Protein AF-A0A2V8QUV4-F1 (afdb_monomer_lite)

Sequence (146 aa):
MHGSGVVELKKNAITYSHISLTKQSLATAAELLAARDRCLASIYRLHGPPPMWGRPTGFRTLLRIVLEQQVSLVSARSMFERLRSNIDPFEPRKFIECGETHLRSLGMTRQKAHYAIQVAQAFANGDLKSIGRLNDETAHAALRQI

Foldseek 3Di:
DDDDDDDPPPPPPPPPDDDDDDQVVQLVVLVVVLVVDVVSVVVCVVPNGDDDPDDDDDLLVVLLVLLPPPDDNVRSVVLSVLCVVVFPPPALVRLLVCALVNSVVSPDDSVSSVVSNVSSVCVVVPLRVCLVVDDPVSSVVSVVVD

Radius of gyration: 22.32 Å; chains: 1; bounding box: 79×33×44 Å

Secondary structure (DSSP, 8-state):
----------------------HHHHHHHHHHHHTT-HHHHHHHHHH-SPP-----SSHHHHHHHHHHTTS-HHHHHHHHHHHHHHSSS-SHHHHHHHHHHHHHHTT--HHHHHHHHHHHHHHHHTTTTTGGGS-HHHHHHHHTT-

Structure (mmCIF, N/CA/C/O backbone):
data_AF-A0A2V8QUV4-F1
#
_entry.id   AF-A0A2V8QUV4-F1
#
loop_
_atom_site.group_PDB
_atom_site.id
_atom_site.type_symbol
_atom_site.label_atom_id
_atom_site.label_alt_id
_atom_site.label_comp_id
_atom_site.label_asym_id
_atom_site.label_entity_id
_atom_site.label_seq_id
_atom_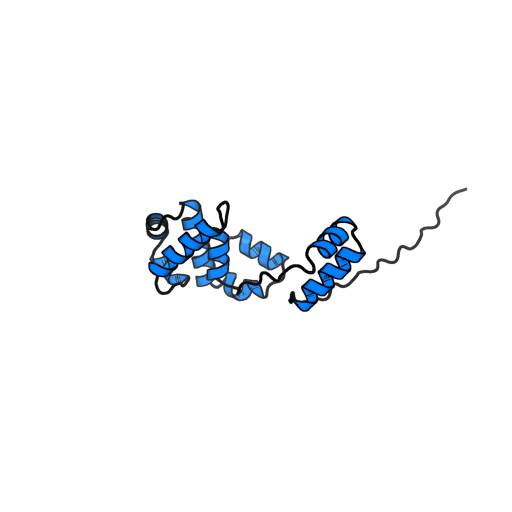site.pdbx_PDB_ins_code
_atom_site.Cartn_x
_atom_site.Cartn_y
_atom_site.Cartn_z
_atom_site.occupancy
_atom_site.B_iso_or_equiv
_atom_site.auth_seq_id
_atom_site.auth_comp_id
_atom_site.auth_asym_id
_atom_site.auth_atom_id
_atom_site.pdbx_PDB_model_num
ATOM 1 N N . MET A 1 1 ? 62.770 -21.501 -5.535 1.00 35.47 1 MET A N 1
ATOM 2 C CA . MET A 1 1 ? 61.500 -22.207 -5.272 1.00 35.47 1 MET A CA 1
ATOM 3 C C . MET A 1 1 ? 60.586 -21.268 -4.507 1.00 35.47 1 MET A C 1
ATOM 5 O O . MET A 1 1 ? 61.013 -20.838 -3.451 1.00 35.47 1 MET A O 1
ATOM 9 N N . HIS A 1 2 ? 59.391 -21.009 -5.057 1.00 26.12 2 HIS A N 1
ATOM 10 C CA . HIS A 1 2 ? 58.200 -20.393 -4.435 1.00 26.12 2 HIS A CA 1
ATOM 11 C C . HIS A 1 2 ? 58.359 -18.961 -3.862 1.00 26.12 2 HIS A C 1
ATOM 13 O O . HIS A 1 2 ? 59.245 -18.698 -3.072 1.00 26.12 2 HIS A O 1
ATOM 19 N N . GLY A 1 3 ? 57.521 -17.976 -4.179 1.00 27.22 3 GLY A N 1
ATOM 20 C CA . GLY A 1 3 ? 56.274 -18.000 -4.924 1.00 27.22 3 GLY A CA 1
ATOM 21 C C . GLY A 1 3 ? 55.607 -16.620 -4.970 1.00 27.22 3 GLY A C 1
ATOM 22 O O . GLY A 1 3 ? 56.006 -15.690 -4.278 1.00 27.22 3 GLY A O 1
ATOM 23 N N . SER A 1 4 ? 54.570 -16.577 -5.804 1.00 29.53 4 SER A N 1
ATOM 24 C CA . SER A 1 4 ? 53.382 -15.723 -5.739 1.00 29.53 4 SER A CA 1
ATOM 25 C C . SER A 1 4 ? 53.564 -14.209 -5.758 1.00 29.53 4 SER A C 1
ATOM 27 O O . SER A 1 4 ? 53.610 -13.536 -4.733 1.00 29.53 4 SER A O 1
ATOM 29 N N . GLY A 1 5 ? 53.478 -13.678 -6.980 1.00 31.36 5 GLY A N 1
ATOM 30 C CA . GLY A 1 5 ? 52.957 -12.341 -7.217 1.00 31.36 5 GLY A CA 1
ATOM 31 C C . GLY A 1 5 ? 51.527 -12.244 -6.689 1.00 31.36 5 GLY A C 1
ATOM 32 O O . GLY A 1 5 ? 50.622 -12.930 -7.164 1.00 31.36 5 GLY A O 1
ATOM 33 N N . VAL A 1 6 ? 51.336 -11.393 -5.688 1.00 32.62 6 VAL A N 1
ATOM 34 C CA . VAL A 1 6 ? 50.011 -10.982 -5.237 1.00 32.62 6 VAL A CA 1
ATOM 35 C C . VAL A 1 6 ? 49.615 -9.800 -6.108 1.00 32.62 6 VAL A C 1
ATOM 37 O O . VAL A 1 6 ? 50.133 -8.697 -5.969 1.00 32.62 6 VAL A O 1
ATOM 40 N N . VAL A 1 7 ? 48.731 -10.071 -7.065 1.00 33.28 7 VAL A N 1
ATOM 41 C CA . VAL A 1 7 ? 48.061 -9.055 -7.872 1.00 33.28 7 VAL A CA 1
ATOM 42 C C . VAL A 1 7 ? 47.218 -8.200 -6.932 1.00 33.28 7 VAL A C 1
ATOM 44 O O . VAL A 1 7 ? 46.245 -8.663 -6.337 1.00 33.28 7 VAL A O 1
ATOM 47 N N . GLU A 1 8 ? 47.622 -6.946 -6.785 1.00 26.70 8 GLU A N 1
ATOM 48 C CA . GLU A 1 8 ? 46.936 -5.929 -6.005 1.00 26.70 8 GLU A CA 1
ATOM 49 C C . GLU A 1 8 ? 45.631 -5.534 -6.714 1.00 26.70 8 GLU A C 1
ATOM 51 O O . GLU A 1 8 ? 45.582 -4.680 -7.601 1.00 26.70 8 GLU A O 1
ATOM 56 N N . LEU A 1 9 ? 44.544 -6.219 -6.354 1.00 31.67 9 LEU A N 1
ATOM 57 C CA . LEU A 1 9 ? 43.197 -5.896 -6.807 1.00 31.67 9 LEU A CA 1
ATOM 58 C C . LEU A 1 9 ? 42.732 -4.619 -6.100 1.00 31.67 9 LEU A C 1
ATOM 60 O O . LEU A 1 9 ? 42.247 -4.651 -4.966 1.00 31.67 9 LEU A O 1
ATOM 64 N N . LYS A 1 10 ? 42.872 -3.483 -6.791 1.00 29.95 10 LYS A N 1
ATOM 65 C CA . LYS A 1 10 ? 42.258 -2.210 -6.406 1.00 29.95 10 LYS A CA 1
ATOM 66 C C . LYS A 1 10 ? 40.754 -2.410 -6.201 1.00 29.95 10 LYS A C 1
ATOM 68 O O . LYS A 1 10 ? 39.991 -2.584 -7.150 1.00 29.95 10 LYS A O 1
ATOM 73 N N . LYS A 1 11 ? 40.333 -2.363 -4.936 1.00 35.47 11 LYS A N 1
ATOM 74 C CA . LYS A 1 11 ? 38.936 -2.235 -4.523 1.00 35.47 11 LYS A CA 1
ATOM 75 C C . LYS A 1 11 ? 38.425 -0.871 -4.988 1.00 35.47 11 LYS A C 1
ATOM 77 O O . LYS A 1 11 ? 38.536 0.113 -4.263 1.00 35.47 11 LYS A O 1
ATOM 82 N N . ASN A 1 12 ? 37.855 -0.805 -6.188 1.00 34.06 12 ASN A N 1
ATOM 83 C CA . ASN A 1 12 ? 36.992 0.309 -6.563 1.00 34.06 12 ASN A CA 1
ATOM 84 C C . ASN A 1 12 ? 35.696 0.186 -5.754 1.00 34.06 12 ASN A C 1
ATOM 86 O O . ASN A 1 12 ? 34.728 -0.436 -6.188 1.00 34.06 12 ASN A O 1
ATOM 90 N N . ALA A 1 13 ? 35.697 0.758 -4.552 1.00 36.66 13 ALA A N 1
ATOM 91 C CA . ALA A 1 13 ? 34.477 1.069 -3.833 1.00 36.66 13 ALA A CA 1
ATOM 92 C C . ALA A 1 13 ? 33.714 2.106 -4.667 1.00 36.66 13 ALA A C 1
ATOM 94 O O . ALA A 1 13 ? 34.042 3.291 -4.664 1.00 36.66 13 ALA A O 1
ATOM 95 N N . ILE A 1 14 ? 32.729 1.651 -5.441 1.00 39.19 14 ILE A N 1
ATOM 96 C CA . ILE A 1 14 ? 31.721 2.545 -5.999 1.00 39.19 14 ILE A CA 1
ATOM 97 C C . ILE A 1 14 ? 30.921 3.038 -4.796 1.00 39.19 14 ILE A C 1
ATOM 99 O O . ILE A 1 14 ? 30.064 2.331 -4.271 1.00 39.19 14 ILE A O 1
ATOM 103 N N . THR A 1 15 ? 31.252 4.232 -4.314 1.00 37.84 15 THR A N 1
ATOM 104 C CA . THR A 1 15 ? 30.411 4.972 -3.380 1.00 37.84 15 THR A CA 1
ATOM 105 C C . THR A 1 15 ? 29.113 5.272 -4.118 1.00 37.84 15 THR A C 1
ATOM 107 O O . THR A 1 15 ? 29.053 6.206 -4.916 1.00 37.84 15 THR A O 1
ATOM 110 N N . TYR A 1 16 ? 28.086 4.446 -3.919 1.00 48.72 16 TYR A N 1
ATOM 111 C CA . TYR A 1 16 ? 26.741 4.739 -4.401 1.00 48.72 16 TYR A CA 1
ATOM 112 C C . TYR A 1 16 ? 26.211 5.912 -3.576 1.00 48.72 16 TYR A C 1
ATOM 114 O O . TYR A 1 16 ? 25.595 5.740 -2.527 1.00 48.72 16 TYR A O 1
ATOM 122 N N . SER A 1 17 ? 26.512 7.130 -4.019 1.00 55.38 17 SER A N 1
ATOM 123 C CA . SER A 1 17 ? 25.786 8.316 -3.589 1.00 55.38 17 SER A CA 1
ATOM 124 C C . SER A 1 17 ? 24.297 8.061 -3.830 1.00 55.38 17 SER A C 1
ATOM 126 O O . SER A 1 17 ? 23.917 7.533 -4.872 1.00 55.38 17 SER A O 1
ATOM 128 N N . HIS A 1 18 ? 23.460 8.362 -2.835 1.00 61.81 18 HIS A N 1
ATOM 129 C CA . HIS A 1 18 ? 22.025 8.067 -2.842 1.00 61.81 18 HIS A CA 1
ATOM 130 C C . HIS A 1 18 ? 21.343 8.751 -4.046 1.00 61.81 18 HIS A C 1
ATOM 132 O O . HIS A 1 18 ? 20.956 9.918 -3.984 1.00 61.81 18 HIS A O 1
ATOM 138 N N . ILE A 1 19 ? 21.209 8.042 -5.171 1.00 71.94 19 ILE A N 1
ATOM 139 C CA . ILE A 1 19 ? 20.458 8.532 -6.326 1.00 71.94 19 ILE A CA 1
ATOM 140 C C . ILE A 1 19 ? 18.981 8.404 -5.972 1.00 71.94 19 ILE A C 1
ATOM 142 O O . ILE A 1 19 ? 18.469 7.305 -5.765 1.00 71.94 19 ILE A O 1
ATOM 146 N N . SER A 1 20 ? 18.282 9.534 -5.902 1.00 81.88 20 SER A N 1
ATOM 147 C CA . SER A 1 20 ? 16.832 9.527 -5.707 1.00 81.88 20 SER A CA 1
ATOM 148 C C . SER A 1 20 ? 16.145 8.855 -6.895 1.00 81.88 20 SER A C 1
ATOM 150 O O . SER A 1 20 ? 16.465 9.137 -8.056 1.00 81.88 20 SER A O 1
ATOM 152 N N . LEU A 1 21 ? 15.183 7.974 -6.617 1.00 86.88 21 LEU A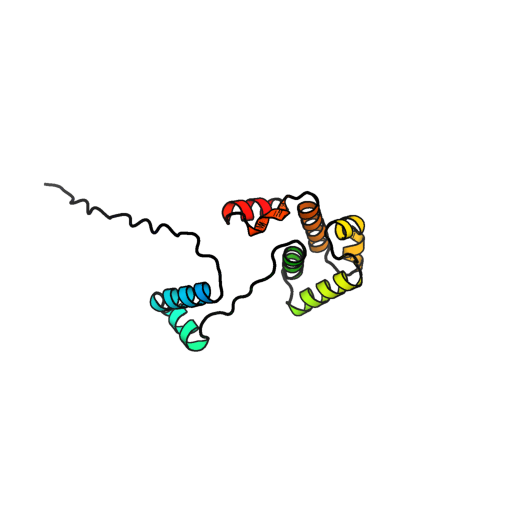 N 1
ATOM 153 C CA . LEU A 1 21 ? 14.406 7.311 -7.657 1.00 86.88 21 LEU A CA 1
ATOM 154 C C . LEU A 1 21 ? 13.424 8.309 -8.283 1.00 86.88 21 LEU A C 1
ATOM 156 O O . LEU A 1 21 ? 12.472 8.761 -7.652 1.00 86.88 21 LEU A O 1
ATOM 160 N N . THR A 1 22 ? 13.661 8.643 -9.543 1.00 90.75 22 THR A N 1
ATOM 161 C CA . THR A 1 22 ? 12.847 9.535 -10.373 1.00 90.75 22 THR A CA 1
ATOM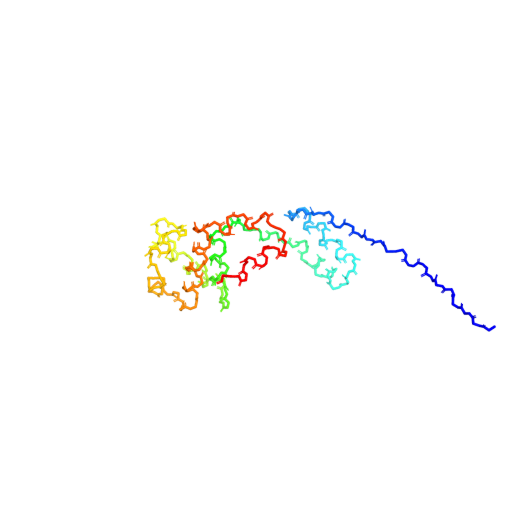 162 C C . THR A 1 22 ? 12.573 8.843 -11.702 1.00 90.75 22 THR A C 1
ATOM 164 O O . THR A 1 22 ? 13.231 7.859 -12.035 1.00 90.75 22 THR A O 1
ATOM 167 N N . LYS A 1 23 ? 11.644 9.366 -12.510 1.00 90.94 23 LYS A N 1
ATOM 168 C CA . LYS A 1 23 ? 11.411 8.837 -13.867 1.00 90.94 23 LYS A CA 1
ATOM 169 C C . LYS A 1 23 ? 12.697 8.825 -14.701 1.00 90.94 23 LYS A C 1
ATOM 171 O O . LYS A 1 23 ? 12.961 7.852 -15.396 1.00 90.94 23 LYS A O 1
ATOM 176 N N . GLN A 1 24 ? 13.496 9.888 -14.597 1.00 91.69 24 GLN A N 1
ATOM 177 C CA . GLN A 1 24 ? 14.747 10.025 -15.335 1.00 91.69 24 GLN A CA 1
ATOM 178 C C . GLN A 1 24 ? 15.810 9.052 -14.821 1.00 91.69 24 GLN A C 1
ATOM 180 O O . GLN A 1 24 ? 16.344 8.277 -15.606 1.00 91.69 24 GLN A O 1
ATOM 185 N N . SER A 1 25 ? 16.077 9.038 -13.510 1.00 93.38 25 SER A N 1
ATOM 186 C CA . SER A 1 25 ? 17.084 8.132 -12.942 1.00 93.38 25 SER A CA 1
ATOM 187 C C . SER A 1 25 ? 16.709 6.656 -13.107 1.00 93.38 25 SER A C 1
ATOM 189 O O . SER A 1 25 ? 17.598 5.839 -13.326 1.00 93.38 25 SER A O 1
ATOM 191 N N . LEU A 1 26 ? 15.413 6.313 -13.096 1.00 94.38 26 LEU A N 1
ATOM 192 C CA . LEU A 1 26 ? 14.928 4.968 -13.415 1.00 94.38 26 LEU A CA 1
ATOM 193 C C . LEU A 1 26 ? 15.208 4.590 -14.874 1.00 94.38 26 LEU A C 1
ATOM 195 O O . LEU A 1 26 ? 15.719 3.502 -15.126 1.00 94.38 26 LEU A O 1
ATOM 199 N N . ALA A 1 27 ? 14.901 5.475 -15.826 1.00 94.25 27 ALA A N 1
ATOM 200 C CA . ALA A 1 27 ? 15.159 5.226 -17.243 1.00 94.25 27 ALA A CA 1
ATOM 201 C C . ALA A 1 27 ? 16.661 5.045 -17.516 1.00 94.25 27 ALA A C 1
ATOM 203 O O . ALA A 1 27 ? 17.057 4.055 -18.128 1.00 94.25 27 ALA A O 1
ATOM 204 N N . THR A 1 28 ? 17.501 5.937 -16.979 1.00 94.94 28 THR A N 1
ATOM 205 C CA . THR A 1 28 ? 18.962 5.839 -17.102 1.00 94.94 28 THR A CA 1
ATOM 206 C C . THR A 1 28 ? 19.500 4.552 -16.474 1.00 94.94 28 THR A C 1
ATOM 208 O O . THR A 1 28 ? 20.324 3.869 -17.077 1.00 94.94 28 THR A O 1
ATOM 211 N N . ALA A 1 29 ? 19.031 4.173 -15.281 1.00 94.44 29 ALA A N 1
ATOM 212 C CA . ALA A 1 29 ? 19.459 2.930 -14.642 1.00 94.44 29 ALA A CA 1
ATOM 213 C C . ALA A 1 29 ? 19.030 1.688 -15.441 1.00 94.44 29 ALA A C 1
ATOM 215 O O . ALA A 1 29 ? 19.814 0.750 -15.576 1.00 94.44 29 ALA A O 1
ATOM 216 N N . ALA A 1 30 ? 17.816 1.686 -16.002 1.00 95.81 30 ALA A N 1
ATOM 217 C CA . ALA A 1 30 ? 17.329 0.594 -16.840 1.00 95.81 30 ALA A CA 1
ATOM 218 C C . ALA A 1 30 ? 18.180 0.420 -18.109 1.00 95.81 30 ALA A C 1
ATOM 220 O O . ALA A 1 30 ? 18.543 -0.706 -18.444 1.00 95.81 30 ALA A O 1
ATOM 221 N N . GLU A 1 31 ? 18.563 1.518 -18.763 1.00 96.56 31 GLU A N 1
ATOM 222 C CA . GLU A 1 31 ? 19.466 1.499 -19.920 1.00 96.56 31 GLU A CA 1
ATOM 223 C C . GLU A 1 31 ? 20.862 0.966 -19.553 1.00 96.56 31 GLU A C 1
ATOM 225 O O . GLU A 1 31 ? 21.397 0.089 -20.235 1.00 96.56 31 GLU A O 1
ATOM 230 N N . LEU A 1 32 ? 21.429 1.417 -18.427 1.00 96.69 32 LEU A N 1
ATOM 231 C CA . LEU A 1 32 ? 22.723 0.932 -17.931 1.00 96.69 32 LEU A CA 1
ATOM 232 C C . LEU A 1 32 ? 22.712 -0.571 -17.620 1.00 96.69 32 LEU A C 1
ATOM 234 O O . LEU A 1 32 ? 23.700 -1.262 -17.877 1.00 96.69 32 LEU A O 1
ATOM 238 N N . LEU A 1 33 ? 21.614 -1.083 -17.059 1.00 96.94 33 LEU A N 1
ATOM 239 C CA . LEU A 1 33 ? 21.443 -2.511 -16.791 1.00 96.94 33 LEU A CA 1
ATOM 240 C C . LEU A 1 33 ? 21.267 -3.307 -18.091 1.00 96.94 33 LEU A C 1
ATOM 242 O O . LEU A 1 33 ? 21.899 -4.350 -18.255 1.00 96.94 33 LEU A O 1
ATOM 246 N N . ALA A 1 34 ? 20.482 -2.794 -19.041 1.00 97.75 34 ALA A N 1
ATOM 247 C CA . ALA A 1 34 ? 20.296 -3.399 -20.358 1.00 97.75 34 ALA A CA 1
ATOM 248 C C . ALA A 1 34 ? 21.612 -3.503 -21.149 1.00 97.75 34 ALA A C 1
ATOM 250 O O . ALA A 1 34 ? 21.850 -4.505 -21.814 1.00 97.75 34 ALA A O 1
ATOM 251 N N . ALA A 1 35 ? 22.512 -2.523 -21.035 1.00 97.50 35 ALA A N 1
ATOM 252 C CA . ALA A 1 35 ? 23.830 -2.584 -21.671 1.00 97.50 35 ALA A CA 1
ATOM 253 C C . ALA A 1 35 ? 24.753 -3.678 -21.087 1.00 97.50 35 ALA A C 1
ATOM 255 O O . ALA A 1 35 ? 25.734 -4.059 -21.725 1.00 97.50 35 ALA A O 1
ATOM 256 N N . ARG A 1 36 ? 24.465 -4.176 -19.875 1.00 97.81 36 ARG A N 1
ATOM 257 C CA . ARG A 1 36 ? 25.312 -5.129 -19.133 1.00 97.81 36 ARG A CA 1
ATOM 258 C C . ARG A 1 36 ? 24.752 -6.549 -19.079 1.00 97.81 36 ARG A C 1
ATOM 260 O O . ARG A 1 36 ? 25.518 -7.483 -18.859 1.00 97.81 36 ARG A O 1
ATOM 267 N N . ASP A 1 37 ? 23.451 -6.720 -19.287 1.00 98.25 37 ASP A N 1
ATOM 268 C CA . ASP A 1 37 ? 22.772 -8.011 -19.200 1.00 98.25 37 ASP A CA 1
ATOM 269 C C . ASP A 1 37 ? 21.931 -8.277 -20.456 1.00 98.25 37 ASP A C 1
ATOM 271 O O . ASP A 1 37 ? 21.028 -7.515 -20.799 1.00 98.25 37 ASP A O 1
ATOM 275 N N . ARG A 1 38 ? 22.206 -9.394 -21.144 1.00 97.75 38 ARG A N 1
ATOM 276 C CA . ARG A 1 38 ? 21.536 -9.753 -22.409 1.00 97.75 38 ARG A CA 1
ATOM 277 C C . ARG A 1 38 ? 20.034 -10.004 -22.251 1.00 97.75 38 ARG A C 1
ATOM 279 O O . ARG A 1 38 ? 19.277 -9.733 -23.183 1.00 97.75 38 ARG A O 1
ATOM 286 N N . CYS A 1 39 ? 19.604 -10.539 -21.110 1.00 97.69 39 CYS A N 1
ATOM 287 C CA . CYS A 1 39 ? 18.192 -10.768 -20.822 1.00 97.69 39 CYS A CA 1
ATOM 288 C C . CYS A 1 39 ? 17.478 -9.425 -20.638 1.00 97.69 39 CYS A C 1
ATOM 290 O O . CYS A 1 39 ? 16.479 -9.155 -21.311 1.00 97.69 39 CYS A O 1
ATOM 292 N N . LEU A 1 40 ? 18.055 -8.533 -19.825 1.00 97.81 40 LEU A N 1
ATOM 293 C CA . LEU A 1 40 ? 17.524 -7.182 -19.634 1.00 97.81 40 LEU A CA 1
ATOM 294 C C . LEU A 1 40 ? 17.550 -6.364 -20.932 1.00 97.81 40 LEU A C 1
ATOM 296 O O . LEU A 1 40 ? 16.586 -5.656 -21.208 1.00 97.81 40 LEU A O 1
ATOM 300 N N . ALA A 1 41 ? 18.576 -6.519 -21.777 1.00 98.06 41 ALA A N 1
ATOM 301 C CA . ALA A 1 41 ? 18.636 -5.900 -23.104 1.00 98.06 41 ALA A CA 1
ATOM 302 C C . ALA A 1 41 ? 17.444 -6.295 -23.982 1.00 98.06 41 ALA A C 1
ATOM 304 O O . ALA A 1 41 ? 16.851 -5.455 -24.661 1.00 98.06 41 ALA A O 1
ATOM 305 N N . SER A 1 42 ? 17.079 -7.581 -23.967 1.00 98.00 42 SER A N 1
ATOM 306 C CA . SER A 1 42 ? 15.946 -8.082 -24.743 1.00 98.00 42 SER A CA 1
ATOM 307 C C . SER A 1 42 ? 14.622 -7.504 -24.247 1.00 98.00 42 SER A C 1
ATOM 309 O O . SER A 1 42 ? 13.801 -7.080 -25.060 1.00 98.00 42 SER A O 1
ATOM 311 N N . ILE A 1 43 ? 14.431 -7.444 -22.925 1.00 97.56 43 ILE A N 1
ATOM 312 C CA . ILE A 1 43 ? 13.237 -6.859 -22.298 1.00 97.56 43 ILE A CA 1
ATOM 313 C C . ILE A 1 43 ? 13.147 -5.364 -22.622 1.00 97.56 43 ILE A C 1
ATOM 315 O O . ILE A 1 43 ? 12.102 -4.894 -23.066 1.00 97.56 43 ILE A O 1
ATOM 319 N N . TYR A 1 44 ? 14.248 -4.629 -22.458 1.00 97.25 44 TYR A N 1
ATOM 320 C CA . TYR A 1 44 ? 14.306 -3.190 -22.705 1.00 97.25 44 TYR A CA 1
ATOM 321 C C . TYR A 1 44 ? 14.041 -2.845 -24.174 1.00 97.25 44 TYR A C 1
ATOM 323 O O . TYR A 1 44 ? 13.299 -1.914 -24.463 1.00 97.25 44 TYR A O 1
ATOM 331 N N . ARG A 1 45 ? 14.573 -3.625 -25.124 1.00 97.31 45 ARG A N 1
ATOM 332 C CA . ARG A 1 45 ? 14.289 -3.433 -26.555 1.00 97.31 45 ARG A CA 1
ATOM 333 C C . ARG A 1 45 ? 12.812 -3.650 -26.894 1.00 97.31 45 ARG A C 1
ATOM 335 O O . ARG A 1 45 ? 12.301 -2.984 -27.787 1.00 97.31 45 ARG A O 1
ATOM 342 N N . LEU A 1 46 ? 12.144 -4.585 -26.215 1.00 97.75 46 LEU A N 1
ATOM 343 C CA . LEU A 1 46 ? 10.741 -4.910 -26.477 1.00 97.75 46 LEU A CA 1
ATOM 344 C C . LEU A 1 46 ? 9.768 -3.925 -25.811 1.00 97.75 46 LEU A C 1
ATOM 346 O O . LEU A 1 46 ? 8.744 -3.591 -26.400 1.00 97.75 46 LEU A O 1
ATOM 350 N N . HIS A 1 47 ? 10.071 -3.477 -24.592 1.00 96.75 47 HIS A N 1
ATOM 351 C CA . HIS A 1 47 ? 9.130 -2.721 -23.759 1.00 96.75 47 HIS A CA 1
ATOM 352 C C . HIS A 1 47 ? 9.555 -1.277 -23.461 1.00 96.75 47 HIS A C 1
ATOM 354 O O . HIS A 1 47 ? 8.740 -0.500 -22.965 1.00 96.75 47 HIS A O 1
ATOM 360 N N . GLY A 1 48 ? 10.797 -0.900 -23.766 1.00 95.25 48 GLY A N 1
ATOM 361 C CA . GLY A 1 48 ? 11.371 0.386 -23.380 1.00 95.25 48 GLY A CA 1
ATOM 362 C C . GLY A 1 48 ? 11.677 0.481 -21.877 1.00 95.25 48 GLY A C 1
ATOM 363 O O . GLY A 1 48 ? 11.723 -0.537 -21.176 1.00 95.25 48 GLY A O 1
ATOM 364 N N . PRO A 1 49 ? 11.908 1.701 -21.355 1.00 94.06 49 PRO A N 1
ATOM 365 C CA . PRO A 1 49 ? 12.139 1.907 -19.932 1.00 94.06 49 PRO A CA 1
ATOM 366 C C . PRO A 1 49 ? 10.881 1.574 -19.115 1.00 94.06 49 PRO A C 1
ATOM 368 O O . PRO A 1 49 ? 9.763 1.896 -19.532 1.00 94.06 49 PRO A O 1
ATOM 371 N N . PRO A 1 50 ? 11.034 0.973 -17.921 1.00 93.62 50 PRO A N 1
ATOM 372 C CA . PRO A 1 50 ? 9.896 0.659 -17.076 1.00 93.62 50 PRO A CA 1
ATOM 373 C C . PRO A 1 50 ? 9.197 1.942 -16.595 1.00 93.62 50 PRO A C 1
ATOM 375 O O . PRO A 1 50 ? 9.857 2.940 -16.283 1.00 93.62 50 PRO A O 1
ATOM 378 N N . PRO A 1 51 ? 7.859 1.934 -16.479 1.00 91.50 51 PRO A N 1
ATOM 379 C CA . PRO A 1 51 ? 7.130 3.047 -15.889 1.00 91.50 51 PRO A CA 1
ATOM 380 C C . PRO A 1 51 ? 7.451 3.190 -14.394 1.00 91.50 51 PRO A C 1
ATOM 382 O O . PRO A 1 51 ? 7.630 2.211 -13.673 1.00 91.50 51 PRO A O 1
ATOM 385 N N . MET A 1 52 ? 7.458 4.428 -13.893 1.00 89.62 52 MET A N 1
ATOM 386 C CA . MET A 1 52 ? 7.630 4.694 -12.463 1.00 89.62 52 MET A CA 1
ATOM 387 C C . MET A 1 52 ? 6.313 4.469 -11.707 1.00 89.62 52 MET A C 1
ATOM 389 O O . MET A 1 52 ? 5.394 5.286 -11.789 1.00 89.62 52 MET A O 1
ATOM 393 N N . TRP A 1 53 ? 6.233 3.398 -10.918 1.00 85.75 53 TRP A N 1
ATOM 394 C CA . TRP A 1 53 ? 5.083 3.098 -10.053 1.00 85.75 53 TRP A CA 1
ATOM 395 C C . TRP A 1 53 ? 5.190 3.768 -8.676 1.00 85.75 53 TRP A C 1
ATOM 397 O O . TRP A 1 53 ? 5.186 3.112 -7.637 1.00 85.75 53 TRP A O 1
ATOM 407 N N . GLY A 1 54 ? 5.293 5.097 -8.664 1.00 83.75 54 GLY A N 1
ATOM 408 C CA . GLY A 1 54 ? 5.334 5.874 -7.424 1.00 83.75 54 GLY A CA 1
ATOM 409 C C . GLY A 1 54 ? 3.970 5.938 -6.728 1.00 83.75 54 GLY A C 1
ATOM 410 O O . GLY A 1 54 ? 2.941 6.143 -7.371 1.00 83.75 54 GLY A O 1
ATOM 411 N N . ARG A 1 55 ? 3.961 5.808 -5.398 1.00 87.56 55 ARG A N 1
ATOM 412 C CA . ARG A 1 55 ? 2.799 6.089 -4.539 1.00 87.56 55 ARG A CA 1
ATOM 413 C C . ARG A 1 55 ? 3.215 7.084 -3.450 1.00 87.56 55 ARG A C 1
ATOM 415 O O . ARG A 1 55 ? 4.354 6.999 -2.993 1.00 87.56 55 ARG A O 1
ATOM 422 N N . PRO A 1 56 ? 2.334 8.004 -3.010 1.00 88.50 56 PRO A N 1
ATOM 423 C CA . PRO A 1 56 ? 2.645 8.890 -1.891 1.00 88.50 56 PRO A CA 1
ATOM 424 C C . PRO A 1 56 ? 2.987 8.087 -0.635 1.00 88.50 56 PRO A C 1
ATOM 426 O O . PRO A 1 56 ? 2.316 7.101 -0.330 1.00 88.50 56 PRO A O 1
ATOM 429 N N . THR A 1 57 ? 3.998 8.500 0.116 1.00 89.12 57 THR A N 1
ATOM 430 C CA . THR A 1 57 ? 4.333 7.861 1.393 1.00 89.12 57 THR A CA 1
ATOM 431 C C . THR A 1 57 ? 3.219 8.095 2.416 1.00 89.12 57 THR A C 1
ATOM 433 O O . THR A 1 57 ? 2.669 9.192 2.495 1.00 89.12 57 THR A O 1
ATOM 436 N N . GLY A 1 58 ? 2.899 7.085 3.231 1.00 92.81 58 GLY A N 1
ATOM 437 C CA . GLY A 1 58 ? 2.039 7.250 4.405 1.00 92.81 58 GLY A CA 1
ATOM 438 C C . GLY A 1 58 ? 1.034 6.123 4.620 1.00 92.81 58 GLY A C 1
ATOM 439 O O . GLY A 1 58 ? 1.034 5.112 3.913 1.00 92.81 58 GLY A O 1
ATOM 440 N N . PHE A 1 59 ? 0.150 6.339 5.598 1.00 95.25 59 PHE A N 1
ATOM 441 C CA . PHE A 1 59 ? -0.832 5.364 6.079 1.00 95.25 59 PHE A CA 1
ATOM 442 C C . PHE A 1 59 ? -1.641 4.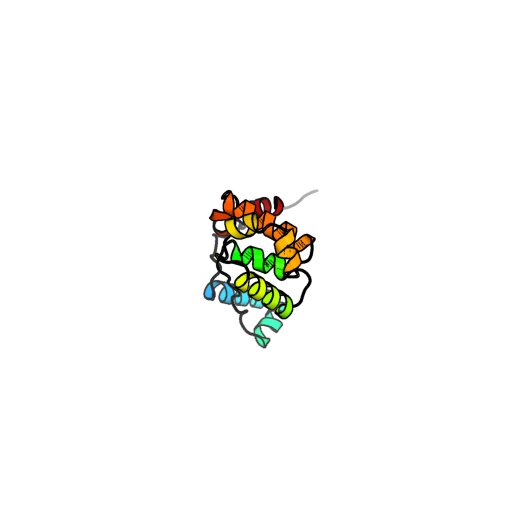717 4.955 1.00 95.25 59 PHE A C 1
ATOM 444 O O . PHE A 1 59 ? -1.698 3.496 4.854 1.00 95.25 59 PHE A O 1
ATOM 451 N N . ARG A 1 60 ? -2.217 5.528 4.059 1.00 95.44 60 ARG A N 1
ATOM 452 C CA . ARG A 1 60 ? -3.080 5.035 2.974 1.00 95.44 60 ARG A CA 1
ATOM 453 C C . ARG A 1 60 ? -2.350 4.075 2.035 1.00 95.44 60 ARG A C 1
ATOM 455 O O . ARG A 1 60 ? -2.942 3.102 1.578 1.00 95.44 60 ARG A O 1
ATOM 462 N N . THR A 1 61 ? -1.074 4.336 1.762 1.00 94.69 61 THR A N 1
ATOM 463 C CA . THR A 1 61 ? -0.254 3.494 0.885 1.00 94.69 61 THR A CA 1
ATOM 464 C C . THR A 1 61 ? 0.120 2.185 1.562 1.00 94.69 61 THR A C 1
ATOM 466 O O . THR A 1 61 ? -0.010 1.140 0.930 1.00 94.69 61 THR A O 1
ATOM 469 N N . LEU A 1 62 ? 0.507 2.211 2.842 1.00 94.94 62 LEU A N 1
ATOM 470 C CA . LEU A 1 62 ? 0.791 0.981 3.587 1.00 94.94 62 LEU A CA 1
ATOM 471 C C . LEU A 1 62 ? -0.468 0.135 3.801 1.00 94.94 62 LEU A C 1
ATOM 473 O O . LEU A 1 62 ? -0.433 -1.069 3.563 1.00 94.94 62 LEU A O 1
ATOM 477 N N . LEU A 1 63 ? -1.607 0.759 4.112 1.00 96.56 63 LEU A N 1
ATOM 478 C CA . LEU A 1 63 ? -2.893 0.067 4.156 1.00 96.56 63 LEU A CA 1
ATOM 479 C C . LEU A 1 63 ? -3.206 -0.594 2.808 1.00 96.56 63 LEU A C 1
ATOM 481 O O . LEU A 1 63 ? -3.570 -1.764 2.757 1.00 96.56 63 LEU A O 1
ATOM 485 N N . ARG A 1 64 ? -3.019 0.124 1.695 1.00 95.88 64 ARG A N 1
ATOM 486 C CA . ARG A 1 64 ? -3.234 -0.434 0.356 1.00 95.88 64 ARG A CA 1
ATOM 487 C C . ARG A 1 64 ? -2.316 -1.626 0.065 1.00 95.88 64 ARG A C 1
ATOM 489 O O . ARG A 1 64 ? -2.791 -2.599 -0.510 1.00 95.88 64 ARG A O 1
ATOM 496 N N . ILE A 1 65 ? -1.054 -1.585 0.497 1.00 95.19 65 ILE A N 1
ATOM 497 C CA . ILE A 1 65 ? -0.124 -2.720 0.383 1.00 95.19 65 ILE A CA 1
ATOM 498 C C . ILE A 1 65 ? -0.660 -3.936 1.150 1.00 95.19 65 ILE A C 1
ATOM 500 O O . ILE A 1 65 ? -0.713 -5.022 0.580 1.00 95.19 65 ILE A O 1
ATOM 504 N N . VAL A 1 66 ? -1.140 -3.760 2.389 1.00 96.12 66 VAL A N 1
ATOM 505 C CA . VAL A 1 66 ? -1.778 -4.840 3.173 1.00 96.12 66 VAL A CA 1
ATOM 506 C C . VAL A 1 66 ? -2.985 -5.428 2.431 1.00 96.12 66 VAL A C 1
ATOM 508 O O . VAL A 1 66 ? -3.153 -6.646 2.356 1.00 96.12 66 VAL A O 1
ATOM 511 N N . LEU A 1 67 ? -3.828 -4.581 1.834 1.00 96.56 67 LEU A N 1
ATOM 512 C CA . LEU A 1 67 ? -5.003 -5.037 1.087 1.00 96.56 67 LEU A CA 1
ATOM 513 C C . LEU A 1 67 ? -4.639 -5.826 -0.176 1.00 96.56 67 LEU A C 1
ATOM 515 O O . LEU A 1 67 ? -5.334 -6.794 -0.490 1.00 96.56 67 LEU A O 1
ATOM 519 N N . GLU A 1 68 ? -3.562 -5.444 -0.865 1.00 96.31 68 GLU A N 1
ATOM 520 C CA . GLU A 1 68 ? -3.071 -6.066 -2.104 1.00 96.31 68 GLU A CA 1
ATOM 521 C C . GLU A 1 68 ? -2.421 -7.447 -1.882 1.00 96.31 68 GLU A C 1
ATOM 523 O O . GLU A 1 68 ? -2.263 -8.206 -2.836 1.00 96.31 68 GLU A O 1
ATOM 528 N N . GLN A 1 69 ? -2.109 -7.833 -0.638 1.00 95.69 69 GLN A N 1
ATOM 529 C CA . GLN A 1 69 ? -1.509 -9.138 -0.335 1.00 95.69 69 GLN A CA 1
ATOM 530 C C . GLN A 1 69 ? -2.406 -10.312 -0.767 1.00 95.69 69 GLN A C 1
ATOM 532 O O . GLN A 1 69 ? -3.569 -10.390 -0.365 1.00 95.69 69 GLN A O 1
ATOM 537 N N . GLN A 1 70 ? -1.842 -11.256 -1.529 1.00 92.75 70 GLN A N 1
ATOM 538 C CA . GLN A 1 70 ? -2.459 -12.542 -1.906 1.00 92.75 70 GLN A CA 1
ATOM 539 C C . GLN A 1 70 ? -3.840 -12.437 -2.588 1.00 92.75 70 GLN A C 1
ATOM 541 O O . GLN A 1 70 ? -4.660 -13.346 -2.488 1.00 92.75 70 GLN A O 1
ATOM 546 N N . VAL A 1 71 ? -4.124 -11.329 -3.281 1.00 93.50 71 VAL A N 1
ATOM 547 C CA . VAL A 1 71 ? -5.386 -11.118 -4.010 1.00 93.50 71 VAL A CA 1
ATOM 548 C C . VAL A 1 71 ? -5.150 -10.361 -5.316 1.00 93.50 71 VAL A C 1
ATOM 550 O O . VAL A 1 71 ? -4.083 -9.794 -5.540 1.00 93.50 71 VAL A O 1
ATOM 553 N N . SER A 1 72 ? -6.165 -10.312 -6.182 1.00 96.50 72 SER A N 1
ATOM 554 C CA . SER A 1 72 ? -6.105 -9.478 -7.386 1.00 96.50 72 SER A CA 1
ATOM 555 C C . SER A 1 72 ? -6.102 -7.978 -7.047 1.00 96.50 72 SER A C 1
ATOM 557 O O . SER A 1 72 ? -6.711 -7.544 -6.062 1.00 96.50 72 SER A O 1
ATOM 559 N N . LEU A 1 73 ? -5.498 -7.161 -7.919 1.00 94.25 73 LEU A N 1
ATOM 560 C CA . LEU A 1 73 ? -5.530 -5.696 -7.794 1.00 94.25 73 LEU A CA 1
ATOM 561 C C . LEU A 1 73 ? -6.963 -5.137 -7.815 1.00 94.25 73 LEU A C 1
ATOM 563 O O . LEU A 1 73 ? -7.251 -4.149 -7.140 1.00 94.25 73 LEU A O 1
ATOM 567 N N . VAL A 1 74 ? -7.873 -5.776 -8.556 1.00 96.88 74 VAL A N 1
ATOM 568 C CA . VAL A 1 74 ? -9.290 -5.381 -8.633 1.00 96.88 74 VAL A CA 1
ATOM 569 C C . VAL A 1 74 ? -9.995 -5.625 -7.297 1.00 96.88 74 VAL A C 1
ATOM 571 O O . VAL A 1 74 ? -10.711 -4.748 -6.807 1.00 96.88 74 VAL A O 1
ATOM 574 N N . SER A 1 75 ? -9.750 -6.777 -6.668 1.00 95.94 75 SER A N 1
ATOM 575 C CA . SER A 1 75 ? -10.298 -7.112 -5.349 1.00 95.94 75 SER A CA 1
ATOM 576 C C . SER A 1 75 ? -9.771 -6.162 -4.273 1.00 95.94 75 SER A C 1
ATOM 578 O O . SER A 1 75 ? -10.555 -5.617 -3.496 1.00 95.94 75 SER A O 1
ATOM 580 N N . ALA A 1 76 ? -8.461 -5.899 -4.266 1.00 96.75 76 ALA A N 1
ATOM 581 C CA . ALA A 1 76 ? -7.846 -4.967 -3.324 1.00 96.75 76 ALA A CA 1
ATOM 582 C C . ALA A 1 76 ? -8.391 -3.540 -3.485 1.00 96.75 76 ALA A C 1
ATOM 584 O O . ALA A 1 76 ? -8.734 -2.896 -2.494 1.00 96.75 76 ALA A O 1
ATOM 585 N N . ARG A 1 77 ? -8.547 -3.065 -4.730 1.00 96.88 77 ARG A N 1
ATOM 586 C CA . ARG A 1 77 ? -9.168 -1.765 -5.028 1.00 96.88 77 ARG A CA 1
ATOM 587 C C . ARG A 1 77 ? -10.606 -1.697 -4.521 1.00 96.88 77 ARG A C 1
ATOM 589 O O . ARG A 1 77 ? -10.969 -0.722 -3.876 1.00 96.88 77 ARG A O 1
ATOM 596 N N . SER A 1 78 ? -11.402 -2.733 -4.774 1.00 97.94 78 SER A N 1
ATOM 597 C CA . SER A 1 78 ? -12.797 -2.799 -4.320 1.00 97.94 78 SER A CA 1
ATOM 598 C C . SER A 1 78 ? -12.901 -2.753 -2.793 1.00 97.94 78 SER A C 1
ATOM 600 O O . SER A 1 78 ? -13.762 -2.063 -2.252 1.00 97.94 78 SER A O 1
ATOM 602 N N . MET A 1 79 ? -11.996 -3.442 -2.090 1.00 97.94 79 MET A N 1
ATOM 603 C CA . MET A 1 79 ? -11.918 -3.381 -0.630 1.00 97.94 79 MET A CA 1
ATOM 604 C C . MET A 1 79 ? -11.511 -1.985 -0.142 1.00 97.94 79 MET A C 1
ATOM 606 O O . MET A 1 79 ? -12.131 -1.459 0.777 1.00 97.94 79 MET A O 1
ATOM 610 N N . PHE A 1 80 ? -10.511 -1.359 -0.772 1.00 97.56 80 PHE A N 1
ATOM 611 C CA . PHE A 1 80 ? -10.070 -0.008 -0.419 1.00 97.56 80 PHE A CA 1
ATOM 612 C C . PHE A 1 80 ? -11.196 1.024 -0.569 1.00 97.56 80 PHE A C 1
ATOM 614 O O . PHE A 1 80 ? -11.431 1.802 0.351 1.00 97.56 80 PHE A O 1
ATOM 621 N N . GLU A 1 81 ? -11.927 1.004 -1.689 1.00 97.75 81 GLU A N 1
ATOM 622 C CA . GLU A 1 81 ? -13.072 1.901 -1.900 1.00 97.75 81 GLU A CA 1
ATOM 623 C C . GLU A 1 81 ? -14.185 1.652 -0.882 1.00 97.75 81 GLU A C 1
ATOM 625 O O . G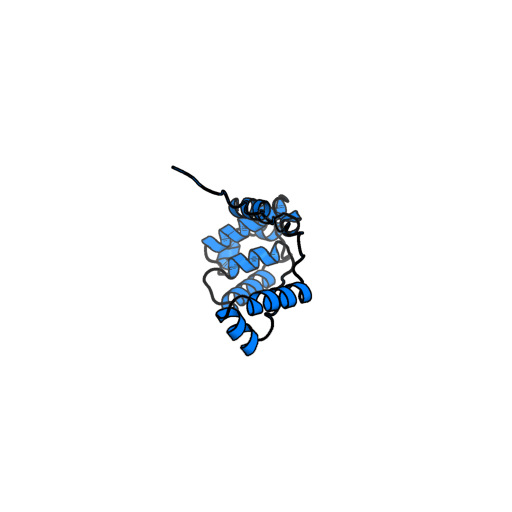LU A 1 81 ? -14.718 2.600 -0.316 1.00 97.75 81 GLU A O 1
ATOM 630 N N . ARG A 1 82 ? -14.483 0.386 -0.565 1.00 98.19 82 ARG A N 1
ATOM 631 C CA . ARG A 1 82 ? -15.472 0.045 0.463 1.00 98.19 82 ARG A CA 1
ATOM 632 C C . ARG A 1 82 ? -15.092 0.598 1.834 1.00 98.19 82 ARG A C 1
ATOM 634 O O . ARG A 1 82 ? -15.946 1.174 2.498 1.00 98.19 82 ARG A O 1
ATOM 641 N N . LEU A 1 83 ? -13.831 0.454 2.250 1.00 98.06 83 LEU A N 1
ATOM 642 C CA . LEU A 1 83 ? -13.350 1.065 3.493 1.00 98.06 83 LEU A CA 1
ATOM 643 C C . LEU A 1 83 ? -13.491 2.589 3.429 1.00 98.06 83 LEU A C 1
ATOM 645 O O . LEU A 1 83 ? -14.003 3.190 4.365 1.00 98.06 83 LEU A O 1
ATOM 649 N N . ARG A 1 84 ? -13.092 3.209 2.312 1.00 97.19 84 ARG A N 1
ATOM 650 C CA . ARG A 1 84 ? -13.155 4.664 2.117 1.00 97.19 84 ARG A CA 1
ATOM 651 C C . ARG A 1 84 ? -14.576 5.218 2.184 1.00 97.19 84 ARG A C 1
ATOM 653 O O . ARG A 1 84 ? -14.763 6.312 2.694 1.00 97.19 84 ARG A O 1
ATOM 660 N N . SER A 1 85 ? -15.564 4.475 1.698 1.00 97.75 85 SER A N 1
ATOM 661 C CA . SER A 1 85 ? -16.974 4.873 1.757 1.00 97.75 85 SER A CA 1
ATOM 662 C C . SER A 1 85 ? -17.628 4.669 3.127 1.00 97.75 85 SER A C 1
ATOM 664 O O . SER A 1 85 ? -18.690 5.233 3.356 1.00 97.75 85 SER A O 1
ATOM 666 N N . ASN A 1 86 ? -17.042 3.858 4.017 1.00 98.12 86 ASN A N 1
ATOM 667 C CA . ASN A 1 86 ? -17.627 3.534 5.328 1.00 98.12 86 ASN A CA 1
ATOM 668 C C . ASN A 1 86 ? -16.841 4.120 6.513 1.00 98.12 86 ASN A C 1
ATOM 670 O O . ASN A 1 86 ? -17.340 4.111 7.634 1.00 98.12 86 ASN A O 1
ATOM 674 N N . ILE A 1 87 ? -15.622 4.617 6.286 1.00 97.56 87 ILE A N 1
ATOM 675 C CA . ILE A 1 87 ? -14.735 5.146 7.325 1.00 97.56 87 ILE A CA 1
ATOM 676 C C . ILE A 1 87 ? -14.325 6.567 6.951 1.00 97.56 87 ILE A C 1
ATOM 678 O O . ILE A 1 87 ? -13.497 6.773 6.061 1.00 97.56 87 ILE A O 1
ATOM 682 N N . ASP A 1 88 ? -14.880 7.531 7.680 1.00 96.06 88 ASP A N 1
ATOM 683 C CA . ASP A 1 88 ? -14.585 8.954 7.541 1.00 96.06 88 ASP A CA 1
ATOM 684 C C . ASP A 1 88 ? -14.304 9.574 8.929 1.00 96.06 88 ASP A C 1
ATOM 686 O O . ASP A 1 88 ? -15.076 9.330 9.866 1.00 96.06 88 ASP A O 1
ATOM 690 N N . PRO A 1 89 ? -13.191 10.311 9.118 1.00 96.75 89 PRO A N 1
ATOM 691 C CA . PRO A 1 89 ? -12.106 10.542 8.161 1.00 96.75 89 PRO A CA 1
ATOM 692 C C . PRO A 1 89 ? -11.284 9.276 7.876 1.00 96.75 89 PRO A C 1
ATOM 694 O O . PRO A 1 89 ? -11.050 8.447 8.755 1.00 96.75 89 PRO A O 1
ATOM 697 N N . PHE A 1 90 ? -10.788 9.135 6.642 1.00 96.75 90 PHE A N 1
ATOM 698 C CA . PHE A 1 90 ? -9.941 8.003 6.238 1.00 96.75 90 PHE A CA 1
ATOM 699 C C . PHE A 1 90 ? -8.491 8.166 6.737 1.00 96.75 90 PHE A C 1
ATOM 701 O O . PHE A 1 90 ? -7.557 8.435 5.963 1.00 96.75 90 PHE A O 1
ATOM 708 N N . GLU A 1 91 ? -8.332 8.054 8.056 1.00 96.69 91 GLU A N 1
ATOM 709 C CA . GLU A 1 91 ? -7.131 8.376 8.830 1.00 96.69 91 GLU A CA 1
ATOM 710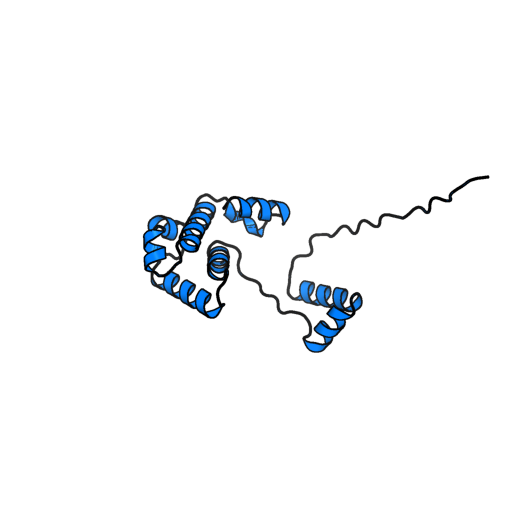 C C . GLU A 1 91 ? -6.842 7.337 9.929 1.00 96.69 91 GLU A C 1
ATOM 712 O O . GLU A 1 91 ? -7.767 6.669 10.395 1.00 96.69 91 GLU A O 1
ATOM 717 N N . PRO A 1 92 ? -5.582 7.215 10.400 1.00 97.75 92 PRO A N 1
ATOM 718 C CA . PRO A 1 92 ? -5.184 6.172 11.349 1.00 97.75 92 PRO A CA 1
ATOM 719 C C . PRO A 1 92 ? -6.055 6.100 12.610 1.00 97.75 92 PRO A C 1
ATOM 721 O O . PRO A 1 92 ? -6.529 5.029 12.976 1.00 97.75 92 PRO A O 1
ATOM 724 N N . ARG A 1 93 ? -6.325 7.243 13.255 1.00 97.88 93 ARG A N 1
ATOM 725 C CA . ARG A 1 93 ? -7.114 7.278 14.498 1.00 97.88 93 ARG A CA 1
ATOM 726 C C . ARG A 1 93 ? -8.515 6.703 14.308 1.00 97.88 93 ARG A C 1
ATOM 728 O O . ARG A 1 93 ? -8.963 5.929 15.145 1.00 97.88 93 ARG A O 1
ATOM 735 N N . LYS A 1 94 ? -9.153 6.988 13.169 1.00 98.25 94 LYS A N 1
ATOM 736 C CA . LYS A 1 94 ? -10.495 6.481 12.885 1.00 98.25 94 LYS A CA 1
ATOM 737 C C . LYS A 1 94 ? -10.523 4.964 12.719 1.00 98.25 94 LYS A C 1
ATOM 739 O O . LYS A 1 94 ? -11.449 4.312 13.186 1.00 98.25 94 LYS A O 1
ATOM 744 N N . PHE A 1 95 ? -9.487 4.390 12.110 1.00 98.25 95 PHE A N 1
ATOM 745 C CA . PHE A 1 95 ? -9.350 2.936 12.006 1.00 98.25 95 PHE A CA 1
ATOM 746 C C . PHE A 1 95 ? -9.222 2.282 13.384 1.00 98.25 95 PHE A C 1
ATOM 748 O O . PHE A 1 95 ? -9.879 1.274 13.632 1.00 98.25 95 PHE A O 1
ATOM 755 N N . ILE A 1 96 ? -8.433 2.879 14.285 1.00 98.25 96 ILE A N 1
ATOM 756 C CA . ILE A 1 96 ? -8.277 2.402 15.668 1.00 98.25 96 ILE A CA 1
ATOM 757 C C . ILE A 1 96 ? -9.621 2.441 16.406 1.00 98.25 96 ILE A C 1
ATOM 759 O O . ILE A 1 96 ? -9.995 1.449 17.024 1.00 98.25 96 ILE A O 1
ATOM 763 N N . GLU A 1 97 ? -10.363 3.548 16.299 1.00 98.00 97 GLU A N 1
ATOM 764 C CA . GLU A 1 97 ? -11.693 3.705 16.909 1.00 98.00 97 GLU A CA 1
ATOM 765 C C . GLU A 1 97 ? -12.711 2.680 16.390 1.00 98.00 97 GLU A C 1
ATOM 767 O O . GLU A 1 97 ? -13.467 2.109 17.171 1.00 98.00 97 GLU A O 1
ATOM 772 N N . CYS A 1 98 ? -12.737 2.433 15.075 1.00 96.69 98 CYS A N 1
ATOM 773 C CA . CYS A 1 98 ? -13.619 1.436 14.467 1.00 96.69 98 CYS A CA 1
ATOM 774 C C . CYS A 1 98 ? -13.275 0.004 14.913 1.00 96.69 98 CYS A C 1
ATOM 776 O O . CYS A 1 98 ? -14.168 -0.827 15.090 1.00 96.69 98 CYS A O 1
ATOM 778 N N . GLY A 1 99 ? -11.982 -0.288 15.074 1.00 97.88 99 GLY A N 1
ATOM 779 C CA . GLY A 1 99 ? -11.476 -1.584 15.512 1.00 97.88 99 GLY A CA 1
ATOM 780 C C . GLY A 1 99 ? -11.629 -2.713 14.484 1.00 97.88 99 GLY A C 1
ATOM 781 O O . GLY A 1 99 ? -12.312 -2.608 13.461 1.00 97.88 99 GLY A O 1
ATOM 782 N N . GLU A 1 100 ? -10.989 -3.851 14.768 1.00 98.31 100 GLU A N 1
ATOM 783 C CA . GLU A 1 100 ? -10.938 -4.992 13.842 1.00 98.31 100 GLU A CA 1
ATOM 784 C C . GLU A 1 100 ? -12.320 -5.566 13.513 1.00 98.31 100 GLU A C 1
ATOM 786 O O . GLU A 1 100 ? -12.567 -5.976 12.379 1.00 98.31 100 GLU A O 1
ATOM 791 N N . THR A 1 101 ? -13.231 -5.609 14.490 1.00 98.06 101 THR A N 1
ATOM 792 C CA . THR A 1 101 ? -14.577 -6.171 14.306 1.00 98.06 101 THR A CA 1
ATOM 793 C C . THR A 1 101 ? -15.347 -5.428 13.218 1.00 98.06 101 THR A C 1
ATOM 795 O O . THR A 1 101 ? -15.964 -6.071 12.368 1.00 98.06 101 THR A O 1
ATOM 798 N N . HIS A 1 102 ? -15.258 -4.096 13.186 1.00 98.19 102 HIS A N 1
ATOM 799 C CA . HIS A 1 102 ? -15.886 -3.293 12.142 1.00 98.19 102 HIS A CA 1
ATOM 800 C C . HIS A 1 102 ? -15.201 -3.491 10.783 1.00 98.19 102 HIS A C 1
ATOM 802 O O . HIS A 1 102 ? -15.860 -3.717 9.774 1.00 98.19 102 HIS A O 1
ATOM 808 N N . LEU A 1 103 ? -13.865 -3.511 10.738 1.00 98.19 103 LEU A N 1
ATOM 809 C CA . LEU A 1 103 ? -13.143 -3.779 9.487 1.00 98.19 103 LEU A CA 1
ATOM 810 C C . LEU A 1 103 ? -13.514 -5.143 8.883 1.00 98.19 103 LEU A C 1
ATOM 812 O O . LEU A 1 103 ? -13.664 -5.285 7.666 1.00 98.19 103 LEU A O 1
ATOM 816 N N . ARG A 1 104 ? -13.707 -6.152 9.736 1.00 98.19 104 ARG A N 1
ATOM 817 C CA . ARG A 1 104 ? -14.155 -7.488 9.332 1.00 98.19 104 ARG A CA 1
ATOM 818 C C . ARG A 1 104 ? -15.594 -7.495 8.830 1.00 98.19 104 ARG A C 1
ATOM 820 O O . ARG A 1 104 ? -15.862 -8.186 7.851 1.00 98.19 104 ARG A O 1
ATOM 827 N N . SER A 1 105 ? -16.502 -6.730 9.442 1.00 98.19 105 SER A N 1
ATOM 828 C CA . SER A 1 105 ? -17.883 -6.628 8.944 1.00 98.19 105 SER A CA 1
ATOM 829 C C . SER A 1 105 ? -17.952 -5.971 7.561 1.00 98.19 105 SER A C 1
ATOM 831 O O . SER A 1 105 ? -18.848 -6.281 6.780 1.00 98.19 105 SER A O 1
ATOM 833 N N . LEU A 1 106 ? -16.955 -5.153 7.204 1.00 97.75 106 LEU A N 1
ATOM 834 C CA . LEU A 1 106 ? -16.781 -4.609 5.855 1.00 97.75 106 LEU A CA 1
ATOM 835 C C . LEU A 1 106 ? -16.165 -5.609 4.856 1.00 97.75 106 LEU A C 1
ATOM 837 O O . LEU A 1 106 ? -16.013 -5.275 3.685 1.00 97.75 106 LEU A O 1
ATOM 841 N N . GLY A 1 107 ? -15.828 -6.833 5.271 1.00 96.19 107 GLY A N 1
ATOM 842 C CA . GLY A 1 107 ? -15.316 -7.888 4.390 1.00 96.19 107 GLY A CA 1
ATOM 843 C C . GLY A 1 107 ? -13.799 -8.083 4.429 1.00 96.19 107 GLY A C 1
ATOM 844 O O . GLY A 1 107 ? -13.266 -8.854 3.630 1.00 96.19 107 GLY A O 1
ATOM 845 N N . MET A 1 108 ? -13.081 -7.432 5.352 1.00 96.69 108 MET A N 1
ATOM 846 C CA . MET A 1 108 ? -11.672 -7.763 5.572 1.00 96.69 108 MET A CA 1
ATOM 847 C C . MET A 1 108 ? -11.527 -9.144 6.217 1.00 96.69 108 MET A C 1
ATOM 849 O O . MET A 1 108 ? -12.232 -9.499 7.163 1.00 96.69 108 MET A O 1
ATOM 853 N N . THR A 1 109 ? -10.535 -9.911 5.765 1.00 96.75 109 THR A N 1
ATOM 854 C CA . THR A 1 109 ? -10.086 -11.111 6.486 1.00 96.75 109 THR A CA 1
ATOM 855 C C . THR A 1 109 ? -9.607 -10.736 7.889 1.00 96.75 109 THR A C 1
ATOM 857 O O . THR A 1 109 ? -9.085 -9.635 8.075 1.00 96.75 109 THR A O 1
ATOM 860 N N . ARG A 1 110 ? -9.661 -11.675 8.841 1.00 97.19 110 ARG A N 1
ATOM 861 C CA . ARG A 1 110 ? -9.152 -11.466 10.209 1.00 97.19 110 ARG A CA 1
ATOM 862 C C . ARG A 1 110 ? -7.711 -10.940 10.229 1.00 97.19 110 ARG A C 1
ATOM 864 O O . ARG A 1 110 ? -7.449 -9.940 10.881 1.00 97.19 110 ARG A O 1
ATOM 871 N N . GLN A 1 111 ? -6.811 -11.562 9.466 1.00 96.88 111 GLN A N 1
ATOM 872 C CA . GLN A 1 111 ? -5.398 -11.175 9.423 1.00 96.88 111 GLN A CA 1
ATOM 873 C C . GLN A 1 111 ? -5.192 -9.755 8.869 1.00 96.88 111 GLN A C 1
ATOM 875 O O . GLN A 1 111 ? -4.517 -8.944 9.492 1.00 96.88 111 GLN A O 1
ATOM 880 N N . LYS A 1 112 ? -5.822 -9.409 7.737 1.00 96.94 112 LYS A N 1
ATOM 881 C CA . LYS A 1 112 ? -5.715 -8.048 7.180 1.00 96.94 112 LYS A CA 1
ATOM 882 C C . LYS A 1 112 ? -6.349 -6.986 8.079 1.00 96.94 112 LYS A C 1
ATOM 884 O O . LYS A 1 112 ? -5.853 -5.866 8.102 1.00 96.94 112 LYS A O 1
ATOM 889 N N . ALA A 1 113 ? -7.438 -7.305 8.783 1.00 98.06 113 ALA A N 1
ATOM 890 C CA . ALA A 1 113 ? -8.047 -6.380 9.738 1.00 98.06 113 ALA A CA 1
ATOM 891 C C . ALA A 1 113 ? -7.081 -6.089 10.894 1.00 98.06 113 ALA A C 1
ATOM 893 O O . ALA A 1 113 ? -6.857 -4.925 11.211 1.00 98.06 113 ALA A O 1
ATOM 894 N N . HIS A 1 114 ? -6.444 -7.130 11.433 1.00 97.75 114 HIS A N 1
ATOM 895 C CA . HIS A 1 114 ? -5.406 -6.993 12.450 1.00 97.75 114 HIS A CA 1
ATOM 896 C C . HIS A 1 114 ? -4.248 -6.102 11.977 1.00 97.75 114 HIS A C 1
ATOM 898 O O . HIS A 1 114 ? -3.945 -5.093 12.610 1.00 97.75 114 HIS A O 1
ATOM 904 N N . TYR A 1 115 ? -3.668 -6.385 10.806 1.00 97.38 115 TYR A N 1
ATOM 905 C CA . TYR A 1 115 ? -2.579 -5.564 10.262 1.00 97.38 115 TYR A CA 1
ATOM 906 C C . TYR A 1 115 ? -2.994 -4.125 9.950 1.00 97.38 115 TYR A C 1
ATOM 908 O O . TYR A 1 115 ? -2.202 -3.207 10.138 1.00 97.38 115 TYR A O 1
ATOM 916 N N . ALA A 1 116 ? -4.229 -3.889 9.503 1.00 97.50 116 ALA A N 1
ATOM 917 C CA . ALA A 1 116 ? -4.721 -2.532 9.288 1.00 97.50 116 ALA A CA 1
ATOM 918 C C . ALA A 1 116 ? -4.749 -1.717 10.592 1.00 97.50 116 ALA A C 1
ATOM 920 O O . ALA A 1 116 ? -4.387 -0.540 10.572 1.00 97.50 116 ALA A O 1
ATOM 921 N N . ILE A 1 117 ? -5.125 -2.341 11.716 1.00 98.12 117 ILE A N 1
ATOM 922 C CA . ILE A 1 117 ? -5.087 -1.705 13.040 1.00 98.12 117 ILE A CA 1
ATOM 923 C C . ILE A 1 117 ? -3.648 -1.484 13.510 1.00 98.12 117 ILE A C 1
ATOM 925 O O . ILE A 1 117 ? -3.340 -0.376 13.939 1.00 98.12 117 ILE A O 1
ATOM 929 N N . GLN A 1 118 ? -2.756 -2.466 13.356 1.00 97.31 118 GLN A N 1
ATOM 930 C CA . GLN A 1 118 ? -1.337 -2.323 13.718 1.00 97.31 118 GLN A CA 1
ATOM 931 C C . GLN A 1 118 ? -0.665 -1.177 12.944 1.00 97.31 118 GLN A C 1
ATOM 933 O O . GLN A 1 118 ? -0.036 -0.291 13.523 1.00 97.31 118 GLN A O 1
ATOM 938 N N . VAL A 1 119 ? -0.885 -1.114 11.626 1.00 96.69 119 VAL A N 1
ATOM 939 C CA . VAL A 1 119 ? -0.402 -0.009 10.786 1.00 96.69 119 VAL A CA 1
ATOM 940 C C . VAL A 1 119 ? -1.004 1.321 11.249 1.00 96.69 119 VAL A C 1
ATOM 942 O O . VAL A 1 119 ? -0.294 2.323 11.332 1.00 96.69 119 VAL A O 1
ATOM 945 N N . ALA A 1 120 ? -2.297 1.359 11.576 1.00 97.50 120 ALA A N 1
ATOM 946 C CA . ALA A 1 120 ? -2.933 2.570 12.081 1.00 97.50 120 ALA A CA 1
ATOM 947 C C . ALA A 1 120 ? -2.322 3.036 13.417 1.00 97.50 120 ALA A C 1
ATOM 949 O O . ALA A 1 120 ? -2.038 4.225 13.574 1.00 97.50 120 ALA A O 1
ATOM 950 N N . GLN A 1 121 ? -2.059 2.114 14.345 1.00 97.44 121 GLN A N 1
ATOM 951 C CA . GLN A 1 121 ? -1.406 2.393 15.626 1.00 97.44 121 GLN A CA 1
ATOM 952 C C . GLN A 1 121 ? 0.005 2.951 15.423 1.00 97.44 121 GLN A C 1
ATOM 954 O O . GLN A 1 121 ? 0.307 4.024 15.943 1.00 97.44 121 GLN A O 1
ATOM 959 N N . ALA A 1 122 ? 0.822 2.322 14.577 1.00 95.62 122 ALA A N 1
ATOM 960 C CA . ALA A 1 122 ? 2.176 2.788 14.278 1.00 95.62 122 ALA A CA 1
ATOM 961 C C . ALA A 1 122 ? 2.203 4.213 13.676 1.00 95.62 122 ALA A C 1
ATOM 963 O O . ALA A 1 122 ? 3.072 5.030 13.988 1.00 95.62 122 ALA A O 1
ATOM 964 N N . PHE A 1 123 ? 1.219 4.579 12.844 1.00 95.44 123 PHE A N 1
ATOM 965 C CA . PHE A 1 123 ? 1.093 5.963 12.363 1.00 95.44 123 PHE A CA 1
ATOM 966 C C . PHE A 1 123 ? 0.579 6.935 13.429 1.00 95.44 123 PHE A C 1
ATOM 968 O O . PHE A 1 123 ? 1.022 8.088 13.464 1.00 95.44 123 PHE A O 1
ATOM 975 N N . ALA A 1 124 ? -0.354 6.500 14.278 1.00 95.31 124 ALA A N 1
ATOM 976 C CA . ALA A 1 124 ? -0.896 7.318 15.358 1.00 95.31 124 ALA A CA 1
ATOM 977 C C . ALA A 1 124 ? 0.174 7.646 16.414 1.00 95.31 124 ALA A C 1
ATOM 979 O O . ALA A 1 124 ? 0.245 8.795 16.858 1.00 95.31 124 ALA A O 1
ATOM 980 N N . ASN A 1 125 ? 1.037 6.676 16.729 1.00 93.44 125 ASN A N 1
ATOM 981 C CA . ASN A 1 125 ? 2.150 6.798 17.674 1.00 93.44 125 ASN A CA 1
ATOM 982 C C . ASN A 1 125 ? 3.328 7.601 17.108 1.00 93.44 125 ASN A C 1
ATOM 984 O O . ASN A 1 125 ? 4.092 8.205 17.853 1.00 93.44 125 ASN A O 1
ATOM 988 N N . GLY A 1 126 ? 3.434 7.687 15.781 1.00 90.06 126 GLY A N 1
ATOM 989 C CA . GLY A 1 126 ? 4.493 8.430 15.103 1.00 90.06 126 GLY A CA 1
ATOM 990 C C . GLY A 1 126 ? 5.646 7.567 14.601 1.00 90.06 126 GLY A C 1
ATOM 991 O O . GLY A 1 126 ? 6.459 8.082 13.835 1.00 90.06 126 GLY A O 1
ATOM 992 N N . ASP A 1 127 ? 5.652 6.276 14.929 1.00 88.06 127 ASP A N 1
ATOM 993 C CA . ASP A 1 127 ? 6.688 5.294 14.585 1.00 88.06 127 ASP A CA 1
ATOM 994 C C . ASP A 1 127 ? 6.980 5.253 13.078 1.00 88.06 127 ASP A C 1
ATOM 996 O O . ASP A 1 127 ? 8.125 5.118 12.651 1.00 88.06 127 ASP A O 1
ATOM 1000 N N . LEU A 1 128 ? 5.944 5.446 12.252 1.00 89.75 128 LEU A N 1
ATOM 1001 C CA . LEU A 1 128 ? 6.061 5.447 10.791 1.00 89.75 128 LEU A CA 1
ATOM 1002 C C . LEU A 1 128 ? 5.919 6.819 10.120 1.00 89.75 128 LEU A C 1
ATOM 1004 O O . LEU A 1 128 ? 5.942 6.899 8.889 1.00 89.75 128 LEU A O 1
ATOM 1008 N N . LYS A 1 129 ? 5.791 7.927 10.864 1.00 83.00 129 LYS A N 1
ATOM 1009 C CA . LYS A 1 129 ? 5.578 9.256 10.246 1.00 83.00 129 LYS A CA 1
ATOM 1010 C C . LYS A 1 129 ? 6.721 9.673 9.317 1.00 83.00 129 LYS A C 1
ATOM 1012 O O . LYS A 1 129 ? 6.479 10.343 8.315 1.00 83.00 129 LYS A O 1
ATOM 1017 N N . SER A 1 130 ? 7.951 9.272 9.630 1.00 85.75 130 SER A N 1
ATOM 1018 C CA . SER A 1 130 ? 9.158 9.605 8.868 1.00 85.75 130 SER A CA 1
ATOM 1019 C C . SER A 1 130 ? 9.673 8.458 7.993 1.00 85.75 130 SER A C 1
ATOM 1021 O O . SER A 1 130 ? 10.736 8.613 7.398 1.00 85.75 130 SER A O 1
ATOM 1023 N N . ILE A 1 131 ? 8.930 7.348 7.853 1.00 88.31 131 ILE A N 1
ATOM 1024 C CA . ILE A 1 131 ? 9.411 6.106 7.215 1.00 88.31 131 ILE A CA 1
ATOM 1025 C C . ILE A 1 131 ? 10.019 6.326 5.822 1.00 88.31 131 ILE A C 1
ATOM 1027 O O . ILE A 1 131 ? 11.051 5.754 5.502 1.00 88.31 131 ILE A O 1
ATOM 1031 N N . GLY A 1 132 ? 9.444 7.225 5.015 1.00 85.88 132 GLY A N 1
ATOM 1032 C CA . GLY A 1 132 ? 9.951 7.533 3.669 1.00 85.88 132 GLY A CA 1
ATOM 1033 C C . GLY A 1 132 ? 11.219 8.390 3.620 1.00 85.88 132 GLY A C 1
ATOM 1034 O O . GLY A 1 132 ? 11.663 8.726 2.530 1.00 85.88 132 GLY A O 1
ATOM 1035 N N . ARG A 1 133 ? 11.762 8.799 4.771 1.00 86.81 133 ARG A N 1
ATOM 1036 C CA . ARG A 1 133 ? 13.036 9.526 4.898 1.00 86.81 133 ARG A CA 1
ATOM 1037 C C . ARG A 1 133 ? 14.139 8.665 5.515 1.00 86.81 133 ARG A C 1
ATOM 1039 O O . ARG A 1 133 ? 15.269 9.130 5.622 1.00 86.81 133 ARG A O 1
ATOM 1046 N N . LEU A 1 134 ? 13.803 7.461 5.974 1.00 87.25 134 LEU A N 1
ATOM 1047 C CA . LEU A 1 134 ? 14.769 6.527 6.536 1.00 87.25 134 LEU A CA 1
ATOM 1048 C C . LEU A 1 134 ? 15.534 5.832 5.404 1.00 87.25 134 LEU A C 1
ATOM 1050 O O . LEU A 1 134 ? 15.026 5.702 4.292 1.00 87.25 134 LEU A O 1
ATOM 1054 N N . ASN A 1 135 ? 16.756 5.386 5.695 1.00 89.31 135 ASN A N 1
ATOM 1055 C CA . ASN A 1 135 ? 17.466 4.462 4.810 1.00 89.31 135 ASN A CA 1
ATOM 1056 C C . ASN A 1 135 ? 16.768 3.090 4.796 1.00 89.31 135 ASN A C 1
ATOM 1058 O O . ASN A 1 135 ? 16.009 2.772 5.717 1.00 89.31 135 ASN A O 1
ATOM 1062 N N . ASP A 1 136 ? 17.070 2.276 3.786 1.00 87.81 136 ASP A N 1
ATOM 1063 C CA . ASP A 1 136 ? 16.404 0.991 3.554 1.00 87.81 136 ASP A CA 1
ATOM 1064 C C . ASP A 1 136 ? 16.474 0.053 4.766 1.00 87.81 136 ASP A C 1
ATOM 1066 O O . ASP A 1 136 ? 15.448 -0.492 5.165 1.00 87.81 136 ASP A O 1
ATOM 1070 N N . GLU A 1 137 ? 17.637 -0.085 5.409 1.00 90.31 137 GLU A N 1
ATOM 1071 C CA . GLU A 1 137 ? 17.813 -0.981 6.562 1.00 90.31 137 GLU A CA 1
ATOM 1072 C C . GLU A 1 137 ? 16.960 -0.558 7.761 1.00 90.31 137 GLU A C 1
ATOM 1074 O O . GLU A 1 137 ? 16.270 -1.371 8.380 1.00 90.31 137 GLU A O 1
ATOM 1079 N N . THR A 1 138 ? 16.949 0.740 8.068 1.00 90.06 138 THR A N 1
ATOM 1080 C CA . THR A 1 138 ? 16.174 1.275 9.195 1.00 90.06 138 THR A CA 1
ATOM 1081 C C . THR A 1 138 ? 14.677 1.235 8.895 1.00 90.06 138 THR A C 1
ATOM 1083 O O . THR A 1 138 ? 13.883 0.872 9.764 1.00 90.06 138 THR A O 1
ATOM 1086 N N . ALA A 1 139 ? 14.277 1.550 7.659 1.00 90.88 139 ALA A N 1
ATOM 1087 C CA . ALA A 1 139 ? 12.888 1.450 7.229 1.00 90.88 139 ALA A CA 1
ATOM 1088 C C . ALA A 1 139 ? 12.386 0.002 7.290 1.00 90.88 139 ALA A C 1
ATOM 1090 O O . ALA A 1 139 ? 11.293 -0.266 7.791 1.00 90.88 139 ALA A O 1
ATOM 1091 N N . HIS A 1 140 ? 13.206 -0.941 6.829 1.00 91.50 140 HIS A N 1
ATOM 1092 C CA . HIS A 1 140 ? 12.894 -2.359 6.871 1.00 91.50 140 HIS A CA 1
ATOM 1093 C C . HIS A 1 140 ? 12.735 -2.847 8.314 1.00 91.50 140 HIS A C 1
ATOM 1095 O O . HIS A 1 140 ? 11.755 -3.522 8.632 1.00 91.50 140 HIS A O 1
ATOM 1101 N N . ALA A 1 141 ? 13.671 -2.497 9.200 1.00 91.19 141 ALA A N 1
ATOM 1102 C CA . ALA A 1 141 ? 13.602 -2.868 10.609 1.00 91.19 141 ALA A CA 1
ATOM 1103 C C . ALA A 1 141 ? 12.325 -2.341 11.281 1.00 91.19 141 ALA A C 1
ATOM 1105 O O . ALA A 1 141 ? 11.661 -3.109 11.973 1.00 91.19 141 ALA A O 1
ATOM 1106 N N . ALA A 1 142 ? 11.945 -1.083 11.024 1.00 89.75 142 ALA A N 1
ATOM 1107 C CA . ALA A 1 142 ? 10.722 -0.486 11.559 1.00 89.75 142 ALA A CA 1
ATOM 1108 C C . ALA A 1 142 ? 9.454 -1.210 11.072 1.00 89.75 142 ALA A C 1
ATOM 1110 O O . ALA A 1 142 ? 8.562 -1.494 11.865 1.00 89.75 142 ALA A O 1
ATOM 1111 N N . LEU A 1 143 ? 9.388 -1.563 9.783 1.00 91.19 143 LEU A N 1
ATOM 1112 C CA . LEU A 1 143 ? 8.231 -2.256 9.208 1.00 91.19 143 LEU A CA 1
ATOM 1113 C C . LEU A 1 143 ? 8.055 -3.693 9.724 1.00 91.19 143 LEU A C 1
ATOM 1115 O O . LEU A 1 143 ? 6.934 -4.184 9.718 1.00 91.19 143 LEU A O 1
ATOM 1119 N N . ARG A 1 144 ? 9.124 -4.367 10.175 1.00 91.56 144 ARG A N 1
ATOM 1120 C CA . ARG A 1 144 ? 9.039 -5.726 10.752 1.00 91.56 144 ARG A CA 1
ATOM 1121 C C . ARG A 1 144 ? 8.453 -5.771 12.165 1.00 91.56 144 ARG A C 1
ATOM 1123 O O . ARG A 1 144 ? 8.122 -6.856 12.627 1.00 91.56 144 ARG A O 1
ATOM 1130 N N . GLN A 1 145 ? 8.390 -4.638 12.862 1.00 86.56 145 GLN A N 1
ATOM 1131 C CA . GLN A 1 145 ? 7.854 -4.565 14.228 1.00 86.56 145 GLN A CA 1
ATOM 1132 C C . GLN A 1 145 ? 6.326 -4.390 14.264 1.00 86.56 145 GLN A C 1
ATOM 1134 O O . GLN A 1 145 ? 5.759 -4.230 15.342 1.00 86.56 145 GLN A O 1
ATOM 1139 N N . ILE A 1 146 ? 5.679 -4.392 13.094 1.00 83.06 146 ILE A N 1
ATOM 1140 C CA . ILE A 1 146 ? 4.239 -4.187 12.881 1.00 83.06 146 ILE A CA 1
ATOM 1141 C C . ILE A 1 146 ? 3.626 -5.500 12.404 1.00 83.06 146 ILE A C 1
ATOM 1143 O O . ILE A 1 146 ? 2.541 -5.862 12.912 1.00 83.06 146 ILE A O 1
#

pLDDT: mean 87.19, std 19.84, range [26.12, 98.31]